Protein AF-A0A9X4ECS6-F1 (afdb_monomer_lite)

pLDDT: mean 88.4, std 6.16, range [65.12, 94.69]

Foldseek 3Di:
DAFDKDKDQDPDDDPQKDFQQFDKDFCVVQVLNCVPCQQVSHDPSPGIHTGHHCVVVDDDRITMMGGSDDDRDDDD

Structure (mmCIF, N/CA/C/O backbone):
data_AF-A0A9X4ECS6-F1
#
_entry.id   AF-A0A9X4ECS6-F1
#
loop_
_atom_site.group_PDB
_atom_site.id
_atom_site.type_symbol
_atom_site.label_atom_id
_atom_site.label_alt_id
_atom_site.label_comp_id
_atom_site.label_asym_id
_atom_site.label_entity_id
_atom_site.label_seq_id
_atom_site.pdbx_PDB_ins_code
_atom_site.Cartn_x
_atom_site.Cartn_y
_atom_site.Cartn_z
_atom_site.occupancy
_atom_site.B_iso_or_equiv
_atom_site.auth_seq_id
_atom_site.auth_comp_id
_atom_site.auth_asym_id
_atom_site.auth_atom_id
_atom_site.pdbx_PDB_model_num
ATOM 1 N N . MET A 1 1 ? -1.199 13.528 -4.159 1.00 83.69 1 MET A N 1
ATOM 2 C CA . MET A 1 1 ? -2.361 13.374 -3.260 1.00 83.69 1 MET A CA 1
ATOM 3 C C . MET A 1 1 ? -2.165 12.096 -2.474 1.00 83.69 1 MET A C 1
ATOM 5 O O . MET A 1 1 ? -1.785 11.088 -3.063 1.00 83.69 1 MET A O 1
ATOM 9 N N . ILE A 1 2 ? -2.360 12.138 -1.159 1.00 89.62 2 ILE A N 1
ATOM 10 C CA . ILE A 1 2 ? -2.227 10.943 -0.324 1.00 89.62 2 ILE A CA 1
ATOM 11 C C . ILE A 1 2 ? -3.336 9.927 -0.647 1.00 89.62 2 ILE A C 1
ATOM 13 O O . ILE A 1 2 ? -4.461 10.308 -0.972 1.00 89.62 2 ILE A O 1
ATOM 17 N N . GLY A 1 3 ? -3.004 8.635 -0.630 1.00 90.19 3 GLY A N 1
ATOM 18 C CA . GLY A 1 3 ? -3.907 7.547 -1.020 1.00 90.19 3 GLY A CA 1
ATOM 19 C C . GLY A 1 3 ? -4.003 7.287 -2.529 1.00 90.19 3 GLY A C 1
ATOM 20 O O . GLY A 1 3 ? -4.671 6.338 -2.934 1.00 90.19 3 GLY A O 1
ATOM 21 N N . SER A 1 4 ? -3.331 8.076 -3.373 1.00 91.69 4 SER A N 1
ATOM 22 C CA . SER A 1 4 ? -3.222 7.781 -4.805 1.00 91.69 4 SER A CA 1
ATOM 23 C C . SER A 1 4 ? -2.401 6.517 -5.044 1.00 91.69 4 SER A C 1
ATOM 25 O O . SER A 1 4 ? -1.325 6.363 -4.468 1.00 91.69 4 SER A O 1
ATOM 27 N N . VAL A 1 5 ? -2.893 5.649 -5.929 1.00 92.69 5 VAL A N 1
ATOM 28 C CA . VAL A 1 5 ? -2.217 4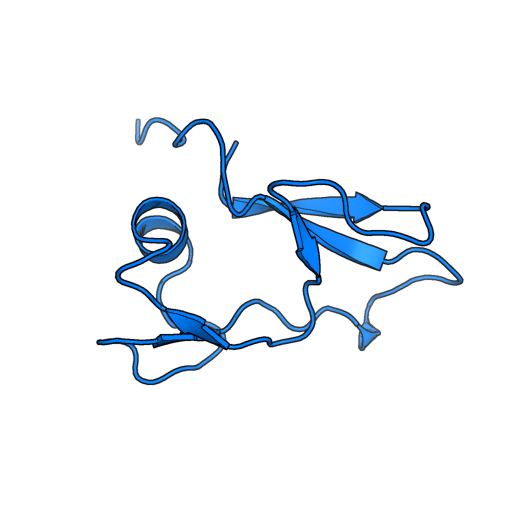.418 -6.353 1.00 92.69 5 VAL A CA 1
ATOM 29 C C . VAL A 1 5 ? -1.745 4.585 -7.792 1.00 92.69 5 VAL A C 1
ATOM 31 O O . VAL A 1 5 ? -2.538 4.948 -8.661 1.00 92.69 5 VAL A O 1
ATOM 34 N N . ILE A 1 6 ? -0.460 4.335 -8.040 1.00 92.12 6 ILE A N 1
ATOM 35 C CA . ILE A 1 6 ? 0.155 4.443 -9.369 1.00 92.12 6 ILE A CA 1
ATOM 36 C C . ILE A 1 6 ? 0.997 3.205 -9.686 1.00 92.12 6 ILE A C 1
ATOM 38 O O . ILE A 1 6 ? 1.427 2.477 -8.789 1.00 92.12 6 ILE A O 1
ATOM 42 N N . LEU A 1 7 ? 1.251 2.995 -10.978 1.00 91.88 7 LEU A N 1
ATOM 43 C CA . LEU A 1 7 ? 2.248 2.044 -11.459 1.00 91.88 7 LEU A CA 1
ATOM 44 C C . LEU A 1 7 ? 3.634 2.687 -11.429 1.00 91.88 7 LEU A C 1
ATOM 46 O O . LEU A 1 7 ? 3.826 3.807 -11.902 1.00 91.88 7 LEU A O 1
ATOM 50 N N . TRP A 1 8 ? 4.597 1.945 -10.903 1.00 92.00 8 TRP A N 1
ATOM 51 C CA . TRP A 1 8 ? 5.990 2.338 -10.783 1.00 92.00 8 TRP A CA 1
ATOM 52 C C . TRP A 1 8 ? 6.886 1.333 -11.496 1.00 92.00 8 TRP A C 1
ATOM 54 O O . TRP A 1 8 ? 6.726 0.125 -11.339 1.00 92.00 8 TRP A O 1
ATOM 64 N N . SER A 1 9 ? 7.825 1.833 -12.297 1.00 90.88 9 SER A N 1
ATOM 65 C CA . SER A 1 9 ? 8.752 1.011 -13.084 1.00 90.88 9 SER A CA 1
ATOM 66 C C . SER A 1 9 ? 10.157 0.921 -12.485 1.00 90.88 9 SER A C 1
ATOM 68 O O . SER A 1 9 ? 11.033 0.307 -13.090 1.00 90.88 9 SER A O 1
ATOM 70 N N . GLY A 1 10 ? 10.412 1.588 -11.356 1.00 87.12 10 GLY A N 1
ATOM 71 C CA . GLY A 1 10 ? 11.711 1.568 -10.690 1.00 87.12 10 GLY A CA 1
ATOM 72 C C . GLY A 1 10 ? 11.854 0.377 -9.746 1.00 87.12 10 GLY A C 1
ATOM 73 O O . GLY A 1 10 ? 10.874 -0.109 -9.192 1.00 87.12 10 GLY A O 1
A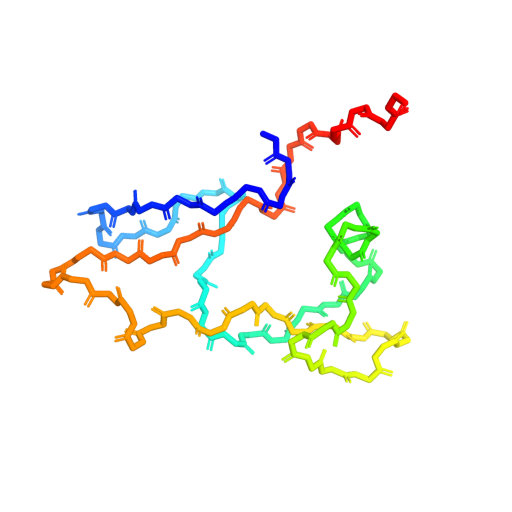TOM 74 N N . SER A 1 11 ? 13.091 -0.061 -9.519 1.00 85.62 11 SER A N 1
ATOM 75 C CA . SER A 1 11 ? 13.392 -1.191 -8.626 1.00 85.62 11 SER A CA 1
ATOM 76 C C . SER A 1 11 ? 13.356 -0.837 -7.134 1.00 85.62 11 SER A C 1
ATOM 78 O O . SER A 1 11 ? 13.486 -1.723 -6.293 1.00 85.62 11 SER A O 1
ATOM 80 N N . TRP A 1 12 ? 13.238 0.449 -6.794 1.00 89.19 12 TRP A N 1
ATOM 81 C CA . TRP A 1 12 ? 13.163 0.949 -5.420 1.00 89.19 12 TRP A CA 1
ATOM 82 C C . TRP A 1 12 ? 11.942 1.842 -5.244 1.00 89.19 12 TRP A C 1
ATOM 84 O O . TRP A 1 12 ? 11.506 2.507 -6.185 1.00 89.19 12 TRP A O 1
ATOM 94 N N . ILE A 1 13 ? 11.416 1.881 -4.024 1.00 90.62 13 ILE A N 1
ATOM 95 C CA . ILE A 1 13 ? 10.259 2.701 -3.677 1.00 90.62 13 IL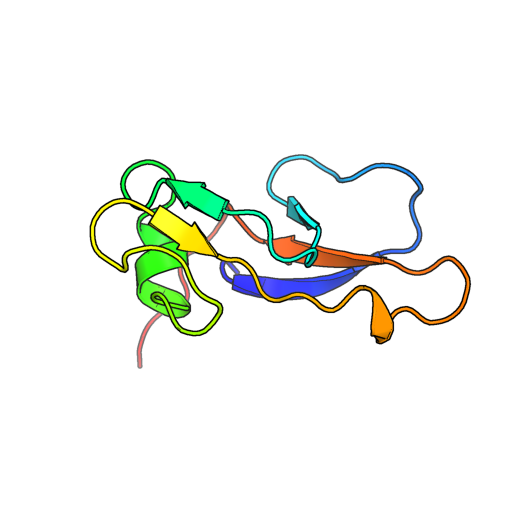E A CA 1
ATOM 96 C C . ILE A 1 13 ? 10.776 4.081 -3.250 1.00 90.62 13 ILE A C 1
ATOM 98 O O . ILE A 1 13 ? 11.616 4.151 -2.348 1.00 90.62 13 ILE A O 1
ATOM 102 N N . PRO A 1 14 ? 10.333 5.174 -3.889 1.00 91.25 14 PRO A N 1
ATOM 103 C CA . PRO A 1 14 ? 10.706 6.518 -3.466 1.00 91.25 14 PRO A CA 1
ATOM 104 C C . PRO A 1 14 ? 10.106 6.868 -2.096 1.00 91.25 14 PRO A C 1
ATOM 106 O O . PRO A 1 14 ? 9.088 6.311 -1.683 1.00 91.25 14 PRO A O 1
ATOM 109 N N . GLU A 1 15 ? 10.721 7.826 -1.400 1.00 90.56 15 GLU A N 1
ATOM 110 C CA . GLU A 1 15 ? 10.215 8.305 -0.111 1.00 90.56 15 GLU A CA 1
ATOM 111 C C . GLU A 1 15 ? 8.774 8.818 -0.250 1.00 90.56 15 GLU A C 1
ATOM 113 O O . GLU A 1 15 ? 8.422 9.495 -1.220 1.00 90.56 15 GLU A O 1
ATOM 118 N N . GLY A 1 16 ? 7.925 8.462 0.714 1.00 90.56 16 GLY A N 1
ATOM 119 C CA . GLY A 1 16 ? 6.508 8.821 0.699 1.00 90.56 16 GLY A CA 1
ATOM 120 C C . GLY A 1 16 ? 5.593 7.940 -0.110 1.00 90.56 16 GLY A C 1
ATOM 121 O O . GLY A 1 16 ? 4.388 8.202 -0.168 1.00 90.56 16 GLY A O 1
ATOM 122 N N . TRP A 1 17 ? 6.147 6.881 -0.678 1.00 93.50 17 TRP A N 1
ATOM 123 C CA . TRP A 1 17 ? 5.400 5.824 -1.316 1.00 93.50 17 TRP A CA 1
ATOM 124 C C . TRP A 1 17 ? 5.602 4.520 -0.559 1.00 93.50 17 TRP A C 1
ATOM 126 O O . TRP A 1 17 ? 6.599 4.318 0.133 1.00 93.50 17 TRP A O 1
ATOM 136 N N . HIS A 1 18 ? 4.636 3.625 -0.694 1.00 94.69 18 HIS A N 1
ATOM 137 C CA . HIS A 1 18 ? 4.721 2.268 -0.180 1.00 94.69 18 HIS A CA 1
ATOM 138 C C . HIS A 1 18 ? 4.233 1.294 -1.240 1.00 94.69 18 HIS A C 1
ATOM 140 O O . HIS A 1 18 ? 3.369 1.641 -2.043 1.00 94.69 18 HIS A O 1
ATOM 146 N N . LEU A 1 19 ? 4.747 0.067 -1.243 1.00 93.56 19 LEU A N 1
ATOM 147 C CA . LEU A 1 19 ? 4.183 -0.990 -2.078 1.00 93.56 19 LEU A CA 1
ATOM 148 C C . LEU A 1 19 ? 2.746 -1.303 -1.660 1.00 93.56 19 LEU A C 1
ATOM 150 O O . LEU A 1 19 ? 2.414 -1.324 -0.475 1.00 93.56 19 LEU A O 1
ATOM 154 N N . CYS A 1 20 ? 1.910 -1.579 -2.655 1.00 93.62 20 CYS A N 1
ATOM 155 C CA . CYS A 1 20 ? 0.588 -2.160 -2.465 1.00 93.62 20 CYS A CA 1
ATOM 156 C C . CYS A 1 20 ? 0.729 -3.683 -2.325 1.00 93.62 20 CYS A C 1
ATOM 158 O O . CYS A 1 20 ? 0.421 -4.429 -3.254 1.00 93.62 20 CYS A O 1
ATOM 160 N N . ASP A 1 21 ? 1.258 -4.140 -1.192 1.00 92.56 21 ASP A N 1
ATOM 161 C CA . ASP A 1 21 ? 1.577 -5.547 -0.916 1.00 92.56 21 ASP A CA 1
ATOM 162 C C . ASP A 1 21 ? 0.791 -6.160 0.251 1.00 92.56 21 ASP A C 1
ATOM 164 O O . ASP A 1 21 ? 1.074 -7.287 0.658 1.00 92.56 21 ASP A O 1
ATOM 168 N N . GLY A 1 22 ? -0.188 -5.437 0.798 1.00 92.19 22 GLY A N 1
ATOM 169 C CA . GLY A 1 22 ? -0.916 -5.870 1.993 1.00 92.19 22 GLY A CA 1
ATOM 170 C C . GLY A 1 22 ? -0.210 -5.557 3.316 1.00 92.19 22 GLY A C 1
ATOM 171 O O . GLY A 1 22 ? -0.674 -6.004 4.366 1.00 92.19 22 GLY A O 1
ATOM 172 N N . SER A 1 23 ? 0.893 -4.798 3.299 1.00 92.56 23 SER A N 1
ATOM 173 C CA . SER A 1 23 ? 1.609 -4.415 4.519 1.00 92.56 23 SER A CA 1
ATOM 174 C C . SER A 1 23 ? 0.707 -3.700 5.525 1.00 92.56 23 SER A C 1
ATOM 176 O O . SER A 1 23 ? -0.112 -2.848 5.169 1.00 92.56 23 SER A O 1
ATOM 178 N N . GLN A 1 24 ? 0.880 -4.040 6.804 1.00 93.44 24 GLN A N 1
ATOM 179 C CA . GLN A 1 24 ? 0.177 -3.398 7.910 1.00 93.44 24 GLN A CA 1
ATOM 180 C C . GLN A 1 24 ? 0.951 -2.176 8.401 1.00 93.44 24 GLN A C 1
ATOM 182 O O . GLN A 1 24 ? 2.111 -2.278 8.795 1.00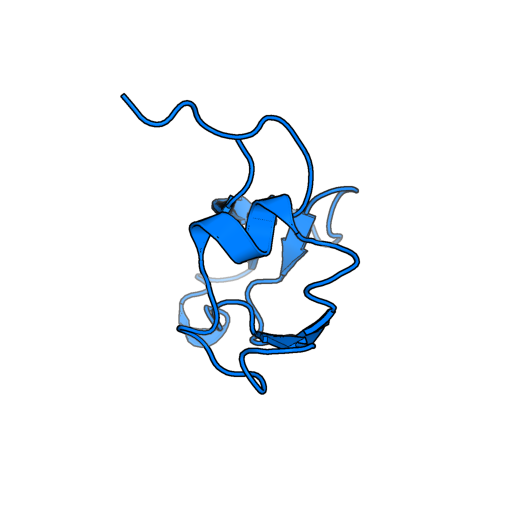 93.44 24 GLN A O 1
ATOM 187 N N . LEU A 1 25 ? 0.279 -1.030 8.425 1.00 92.06 25 LEU A N 1
ATOM 188 C CA . LEU A 1 25 ? 0.809 0.238 8.907 1.00 92.06 25 LEU A CA 1
ATOM 189 C C . LEU A 1 25 ? 0.090 0.677 10.184 1.00 92.06 25 LEU A C 1
ATOM 191 O O . LEU A 1 25 ? -1.066 0.322 10.436 1.00 92.06 25 LEU A O 1
ATOM 195 N N . GLN A 1 26 ? 0.777 1.478 11.000 1.00 93.81 26 GLN A N 1
ATOM 196 C CA . GLN A 1 26 ? 0.186 2.053 12.204 1.00 93.81 26 GLN A CA 1
ATOM 197 C C . GLN A 1 26 ? -0.708 3.245 11.853 1.00 93.81 26 GLN A C 1
ATOM 199 O O . GLN A 1 26 ? -0.255 4.234 11.273 1.00 93.81 26 GLN A O 1
ATOM 204 N N . ALA A 1 27 ? -1.971 3.184 12.272 1.00 91.31 27 ALA A N 1
ATOM 205 C CA . ALA A 1 27 ? -2.960 4.236 12.042 1.00 91.31 27 ALA A CA 1
ATOM 206 C C . ALA A 1 27 ? -2.535 5.576 12.658 1.00 91.31 27 ALA A C 1
ATOM 208 O O . ALA A 1 27 ? -2.780 6.623 12.068 1.00 91.31 27 ALA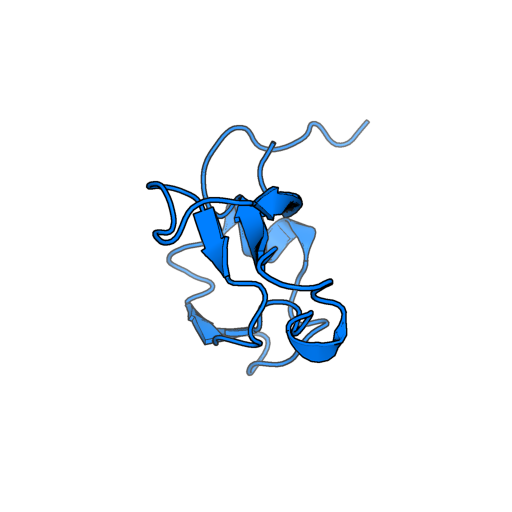 A O 1
ATOM 209 N N . MET A 1 28 ? -1.852 5.552 13.810 1.00 90.12 28 MET A N 1
ATOM 210 C CA . MET A 1 28 ? -1.358 6.769 14.465 1.00 90.12 28 MET A CA 1
ATOM 211 C C . MET A 1 28 ? -0.235 7.466 13.691 1.00 90.12 28 MET A C 1
ATOM 213 O O . MET A 1 28 ? -0.147 8.687 13.735 1.00 90.12 28 MET A O 1
ATOM 217 N N . GLN A 1 29 ? 0.597 6.717 12.965 1.00 90.94 29 GLN A N 1
ATOM 218 C CA . GLN A 1 29 ? 1.686 7.291 12.172 1.00 90.94 29 GLN A CA 1
ATOM 219 C C . GLN A 1 29 ? 1.193 7.807 10.814 1.00 90.94 29 GLN A C 1
ATOM 221 O O . GLN A 1 29 ? 1.685 8.814 10.314 1.00 90.94 29 GLN A O 1
ATOM 226 N N . TYR A 1 30 ? 0.185 7.147 10.241 1.00 91.75 30 TYR A N 1
ATOM 227 C CA . TYR A 1 30 ? -0.362 7.456 8.920 1.00 91.75 30 TYR A CA 1
ATOM 228 C C . TYR A 1 30 ? -1.833 7.877 8.997 1.00 91.75 30 TYR A C 1
ATOM 230 O O . TYR A 1 30 ? -2.658 7.443 8.191 1.00 91.75 30 TYR A O 1
ATOM 238 N N . GLN A 1 31 ? -2.172 8.741 9.961 1.00 90.06 31 GLN A N 1
ATOM 239 C CA . GLN A 1 31 ? -3.546 9.215 10.177 1.00 90.06 31 GLN A CA 1
ATOM 240 C C . GLN A 1 31 ? -4.224 9.757 8.906 1.00 90.06 31 GLN A C 1
ATOM 242 O O . GLN A 1 31 ? -5.379 9.392 8.664 1.00 90.06 31 GLN A O 1
ATOM 247 N N . PRO A 1 32 ? -3.561 10.578 8.060 1.00 90.06 32 PRO A N 1
ATOM 248 C CA . PRO A 1 32 ? -4.219 11.123 6.877 1.00 90.06 32 PRO A CA 1
ATOM 249 C C . PRO A 1 32 ? -4.537 10.036 5.841 1.00 90.06 32 PRO A C 1
ATOM 251 O O . PRO A 1 32 ? -5.594 10.083 5.218 1.00 90.06 32 PRO A O 1
ATOM 254 N N . LEU A 1 33 ? -3.680 9.016 5.706 1.00 90.81 33 LEU A N 1
ATOM 255 C CA . LEU A 1 33 ? -3.938 7.869 4.833 1.00 90.81 33 LEU A CA 1
ATOM 256 C C . LEU A 1 33 ? -5.065 6.995 5.392 1.00 90.81 33 LEU A C 1
ATOM 258 O O . LEU A 1 33 ? -5.989 6.639 4.661 1.00 90.81 33 LEU A O 1
ATOM 262 N N . PHE A 1 34 ? -5.026 6.698 6.694 1.00 90.56 34 PHE A N 1
ATOM 263 C CA . PHE A 1 34 ? -6.058 5.917 7.374 1.00 90.56 34 PHE A CA 1
ATOM 264 C C . PHE A 1 34 ? -7.445 6.564 7.252 1.00 90.56 34 PHE A C 1
ATOM 266 O O . PHE A 1 34 ? -8.425 5.869 7.009 1.00 90.56 34 PHE A O 1
ATOM 273 N N . SER A 1 35 ? -7.536 7.896 7.318 1.00 89.88 35 SER A N 1
ATOM 274 C CA . SER A 1 35 ? -8.788 8.642 7.103 1.00 89.88 35 SER A CA 1
ATOM 275 C C . SER A 1 35 ? -9.380 8.469 5.691 1.00 89.88 35 SER A C 1
ATOM 277 O O . SER A 1 35 ? -10.578 8.685 5.495 1.00 89.88 35 SER A O 1
ATOM 279 N N . ILE A 1 36 ? -8.564 8.096 4.699 1.00 89.38 36 ILE A N 1
ATOM 280 C CA . ILE A 1 36 ? -8.991 7.900 3.304 1.00 89.38 36 ILE A CA 1
ATOM 281 C C . ILE A 1 36 ? -9.382 6.446 3.047 1.00 89.38 36 ILE A C 1
ATOM 283 O O . ILE A 1 36 ? -10.462 6.191 2.519 1.00 89.38 36 ILE A O 1
ATOM 287 N N . ILE A 1 37 ? -8.509 5.491 3.387 1.00 90.44 37 ILE A N 1
ATOM 288 C CA . ILE A 1 37 ? -8.713 4.074 3.035 1.00 90.44 37 ILE A CA 1
ATOM 289 C C . ILE A 1 37 ? -9.340 3.238 4.159 1.00 90.44 37 ILE A C 1
ATOM 291 O O . ILE A 1 37 ? -9.882 2.161 3.896 1.00 90.44 37 ILE A O 1
ATOM 295 N N . GLY A 1 38 ? -9.283 3.719 5.403 1.00 89.06 38 GLY A N 1
ATOM 296 C CA . GLY A 1 38 ? -9.744 3.001 6.586 1.00 89.06 38 GLY A CA 1
ATOM 297 C C . GLY A 1 38 ? -9.020 1.669 6.782 1.00 89.06 38 GLY A C 1
ATOM 298 O O . GLY A 1 38 ? -7.837 1.525 6.490 1.00 89.06 38 GLY A O 1
ATOM 299 N N . ASN A 1 39 ? -9.757 0.672 7.260 1.00 90.06 39 ASN A N 1
ATOM 300 C CA . ASN A 1 39 ? -9.299 -0.705 7.464 1.00 90.06 39 ASN A CA 1
ATOM 301 C C . ASN A 1 39 ? -9.816 -1.671 6.385 1.00 90.06 39 ASN A C 1
ATOM 303 O O . ASN A 1 39 ? -9.883 -2.878 6.614 1.00 90.06 39 ASN A O 1
ATOM 307 N N . LYS A 1 40 ? -10.200 -1.151 5.211 1.00 89.38 40 LYS A N 1
ATOM 308 C CA . LYS A 1 40 ? -10.856 -1.925 4.144 1.00 89.38 40 LYS A CA 1
ATOM 309 C C . LYS A 1 40 ? -10.050 -3.147 3.694 1.00 89.38 40 LYS A C 1
ATOM 311 O O . LYS A 1 40 ? -10.635 -4.152 3.308 1.00 89.38 40 LYS A O 1
ATOM 316 N N . TYR A 1 41 ? -8.725 -3.055 3.743 1.00 89.12 41 TYR A N 1
ATOM 317 C CA . TYR A 1 41 ? -7.817 -4.110 3.291 1.00 89.12 41 TYR A CA 1
ATOM 318 C C . TYR A 1 41 ? -7.291 -4.991 4.435 1.00 89.12 41 TYR A C 1
ATOM 320 O O . TYR A 1 41 ? -6.453 -5.856 4.206 1.00 89.12 41 TYR A O 1
ATOM 328 N N . GLY A 1 42 ? -7.778 -4.789 5.666 1.00 89.75 42 GLY A N 1
ATOM 329 C CA . GLY A 1 42 ? -7.369 -5.532 6.857 1.00 89.75 42 GLY A CA 1
ATOM 330 C C . GLY A 1 42 ? -6.740 -4.653 7.940 1.00 89.75 42 GLY A C 1
ATOM 331 O O . GLY A 1 42 ? -6.792 -3.421 7.895 1.00 89.75 42 GLY A O 1
ATOM 332 N N . GLY A 1 43 ? -6.140 -5.310 8.933 1.00 86.88 43 GLY A N 1
ATOM 333 C CA . GLY A 1 43 ? -5.717 -4.683 10.188 1.00 86.88 43 GLY A CA 1
ATOM 334 C C . GLY A 1 43 ? -6.808 -4.749 11.259 1.00 86.88 43 GLY A C 1
ATOM 335 O O . GLY A 1 43 ? -7.897 -5.271 11.024 1.00 86.88 43 GLY A O 1
ATOM 336 N N . ASN A 1 44 ? -6.514 -4.242 12.456 1.00 83.38 44 ASN A N 1
ATOM 337 C CA . ASN A 1 44 ? -7.476 -4.259 13.566 1.00 83.38 44 ASN A CA 1
ATOM 338 C C . ASN A 1 44 ? -8.450 -3.063 13.551 1.00 83.38 44 ASN A C 1
ATOM 340 O O . ASN A 1 44 ? -9.339 -2.979 14.395 1.00 83.38 44 ASN A O 1
ATOM 344 N N . GLY A 1 45 ? -8.269 -2.120 12.619 1.00 76.56 45 GLY A N 1
ATOM 345 C CA . GLY A 1 45 ? -9.132 -0.953 12.429 1.00 76.56 45 GLY A CA 1
ATOM 346 C C . GLY A 1 45 ? -9.117 0.071 13.558 1.00 76.56 45 GLY A C 1
ATOM 347 O O . GLY A 1 45 ? -9.888 1.023 13.515 1.00 76.56 45 GLY A O 1
ATOM 348 N N . THR A 1 46 ? -8.245 -0.103 14.549 1.00 80.25 46 THR A N 1
ATOM 349 C CA . THR A 1 46 ? -8.110 0.790 15.708 1.00 80.25 46 THR A CA 1
ATOM 350 C C . THR A 1 46 ? -6.692 1.326 15.833 1.00 80.25 46 THR A C 1
ATOM 352 O O . THR A 1 46 ? -6.499 2.531 15.958 1.00 80.25 46 THR A O 1
ATOM 355 N N . THR A 1 47 ? -5.688 0.452 15.760 1.00 89.56 47 THR A N 1
ATOM 356 C CA . THR A 1 47 ? -4.268 0.829 15.834 1.00 89.56 47 THR A CA 1
ATOM 357 C C . THR A 1 47 ? -3.508 0.537 14.546 1.00 89.56 47 THR A C 1
ATOM 359 O O . THR A 1 47 ? -2.521 1.215 14.260 1.00 89.56 47 THR A O 1
ATOM 362 N N . THR A 1 48 ? -3.973 -0.420 13.743 1.00 93.25 48 THR A N 1
ATOM 363 C CA . THR A 1 48 ? -3.364 -0.811 12.473 1.00 93.25 48 THR A CA 1
ATOM 364 C C . THR A 1 48 ? -4.391 -0.899 11.356 1.00 93.25 48 THR A C 1
ATOM 366 O O . 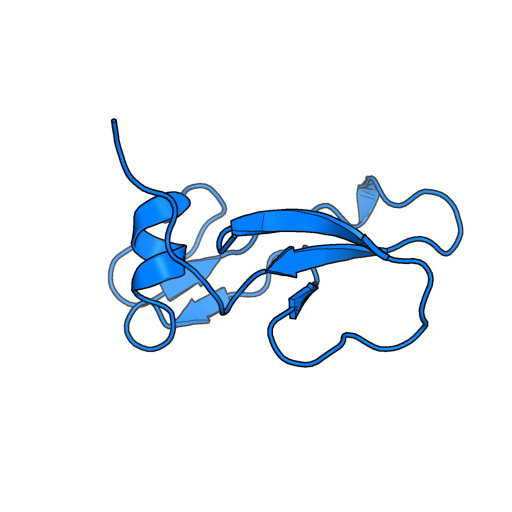THR A 1 48 ? -5.558 -1.250 11.556 1.00 93.25 48 THR A O 1
ATOM 369 N N . PHE A 1 49 ? -3.922 -0.609 10.152 1.00 94.00 49 PHE A N 1
ATOM 370 C CA . PHE A 1 49 ? -4.650 -0.814 8.911 1.00 94.00 49 PHE A CA 1
ATOM 371 C C . PHE A 1 49 ? -3.712 -1.445 7.889 1.00 94.00 49 PHE A C 1
ATOM 373 O O . PHE A 1 49 ? -2.498 -1.254 7.953 1.00 94.00 49 PHE A O 1
ATOM 380 N N . ALA A 1 50 ? -4.263 -2.224 6.968 1.00 94.62 50 ALA A N 1
ATOM 381 C CA . ALA A 1 50 ? -3.496 -2.796 5.875 1.00 94.62 50 ALA A CA 1
ATOM 382 C C . ALA A 1 50 ? -3.631 -1.952 4.605 1.00 94.62 50 ALA A C 1
ATOM 384 O O . ALA A 1 50 ? -4.661 -1.316 4.354 1.00 94.62 50 ALA A O 1
ATOM 385 N N . LEU A 1 51 ? -2.575 -1.964 3.801 1.00 93.88 51 LEU A N 1
ATOM 386 C CA . LEU A 1 51 ? -2.587 -1.457 2.437 1.00 93.88 51 LEU A CA 1
ATOM 387 C C . LEU A 1 51 ? -3.291 -2.444 1.492 1.00 93.88 51 LEU A C 1
ATOM 389 O O . LEU A 1 51 ? -3.420 -3.623 1.822 1.00 93.88 51 LEU A O 1
ATOM 393 N N . PRO A 1 52 ? -3.750 -2.000 0.310 1.00 93.25 52 PRO A N 1
ATOM 394 C CA . PRO A 1 52 ? -4.217 -2.925 -0.717 1.00 93.25 52 PRO A CA 1
ATOM 395 C C . PRO A 1 52 ? -3.088 -3.869 -1.150 1.00 93.25 52 PRO A C 1
ATOM 397 O O . PRO A 1 52 ? -1.944 -3.439 -1.280 1.00 93.25 52 PRO A O 1
ATOM 400 N N . ASP A 1 53 ? -3.410 -5.137 -1.406 1.00 92.62 53 ASP A N 1
ATOM 401 C CA . ASP A 1 53 ? -2.493 -6.087 -2.046 1.00 92.62 53 ASP A CA 1
ATOM 402 C C . ASP A 1 53 ? -2.799 -6.144 -3.546 1.00 92.62 53 ASP A C 1
ATOM 404 O O . ASP A 1 53 ? -3.792 -6.730 -3.974 1.00 92.62 53 ASP A O 1
ATOM 408 N N . LEU A 1 54 ? -1.961 -5.481 -4.340 1.00 89.81 54 LEU A N 1
ATOM 409 C CA . LEU A 1 54 ? -2.051 -5.419 -5.800 1.00 89.81 54 LEU A CA 1
ATOM 410 C C . LEU A 1 54 ? -0.874 -6.138 -6.468 1.00 89.81 54 LEU A C 1
ATOM 412 O O . LEU A 1 54 ? -0.666 -5.994 -7.673 1.00 89.81 54 LEU A O 1
ATOM 416 N N . ARG A 1 55 ? -0.102 -6.942 -5.722 1.00 85.75 55 ARG A N 1
ATOM 417 C CA . ARG A 1 55 ? 1.046 -7.681 -6.279 1.00 85.75 55 ARG A CA 1
ATOM 418 C C . ARG A 1 55 ? 0.633 -8.637 -7.391 1.00 85.75 55 ARG A C 1
ATOM 420 O O . ARG A 1 55 ? 1.365 -8.794 -8.359 1.00 85.75 55 ARG A O 1
ATOM 427 N N . GLN A 1 56 ? -0.551 -9.236 -7.281 1.00 81.75 56 GLN A N 1
ATOM 428 C CA . GLN A 1 56 ? -1.091 -10.137 -8.305 1.00 81.75 56 GLN A CA 1
ATOM 429 C C . GLN A 1 56 ? -1.569 -9.402 -9.568 1.00 81.75 56 GLN A C 1
ATOM 431 O O . GLN A 1 56 ? -1.738 -10.024 -10.612 1.00 81.75 56 GLN A O 1
ATOM 436 N N . ASN A 1 57 ? -1.757 -8.082 -9.493 1.00 81.62 57 ASN A N 1
ATOM 437 C CA . ASN A 1 57 ? -2.157 -7.225 -10.610 1.00 81.62 57 ASN A CA 1
ATOM 438 C C . ASN A 1 57 ? -0.960 -6.514 -11.260 1.00 81.62 57 ASN A C 1
ATOM 440 O O . ASN A 1 57 ? -1.149 -5.647 -12.116 1.00 81.62 57 ASN A O 1
ATOM 444 N N . ALA A 1 58 ? 0.265 -6.818 -10.832 1.00 79.00 58 ALA A N 1
ATOM 445 C CA . ALA A 1 58 ? 1.481 -6.301 -11.439 1.00 79.00 58 ALA A CA 1
ATOM 446 C C . ALA A 1 58 ? 1.664 -6.879 -12.851 1.00 79.00 58 ALA A C 1
ATOM 448 O O . ALA A 1 58 ? 1.529 -8.084 -13.066 1.00 79.00 58 ALA A O 1
ATOM 449 N N . ILE A 1 59 ? 1.982 -6.019 -13.822 1.00 81.06 59 ILE A N 1
ATOM 450 C CA . ILE A 1 59 ? 2.260 -6.431 -15.203 1.00 81.06 59 ILE A CA 1
ATOM 451 C C . ILE A 1 59 ? 3.772 -6.380 -15.418 1.00 81.06 59 ILE A C 1
ATOM 453 O O . ILE A 1 59 ? 4.378 -5.307 -15.405 1.00 81.06 59 ILE A O 1
ATOM 457 N N . GLY A 1 60 ? 4.388 -7.544 -15.633 1.00 83.50 60 GLY A N 1
ATOM 458 C CA . GLY A 1 60 ? 5.827 -7.654 -15.867 1.00 83.50 60 GLY A CA 1
ATOM 459 C C . GLY A 1 60 ? 6.647 -7.160 -14.673 1.00 83.50 60 GLY A C 1
ATOM 460 O O . GLY A 1 60 ? 6.515 -7.685 -13.572 1.00 83.50 60 GLY A O 1
ATOM 461 N N . ALA A 1 61 ? 7.498 -6.158 -14.900 1.00 82.19 61 ALA A N 1
ATOM 462 C CA . ALA A 1 61 ? 8.357 -5.563 -13.873 1.00 82.19 61 ALA A CA 1
ATOM 463 C C . ALA A 1 61 ? 7.726 -4.349 -13.158 1.00 82.19 61 ALA A C 1
ATOM 465 O O . ALA A 1 61 ? 8.391 -3.710 -12.347 1.00 82.19 61 ALA A O 1
ATOM 466 N N . LEU A 1 62 ? 6.475 -3.994 -13.474 1.00 88.31 62 LEU A N 1
ATOM 467 C CA . LEU A 1 62 ? 5.811 -2.837 -12.877 1.00 88.31 62 LEU A CA 1
ATOM 468 C C . LEU A 1 62 ? 5.251 -3.179 -11.497 1.00 88.31 62 LEU A C 1
ATOM 470 O O . LEU A 1 62 ? 4.634 -4.223 -11.308 1.00 88.31 62 LEU A O 1
ATOM 474 N N . GLN A 1 63 ? 5.409 -2.265 -10.548 1.00 90.69 63 GLN A N 1
ATOM 475 C CA . GLN A 1 63 ? 4.950 -2.418 -9.174 1.00 90.69 63 GLN A CA 1
ATOM 476 C C . GLN A 1 63 ? 3.877 -1.380 -8.852 1.00 90.69 63 GLN A C 1
ATOM 478 O O . GLN A 1 63 ? 3.975 -0.223 -9.252 1.00 90.69 63 GLN A O 1
ATOM 483 N N . TRP A 1 64 ? 2.853 -1.782 -8.106 1.00 92.88 64 TRP A N 1
ATOM 484 C CA . TRP A 1 64 ? 1.837 -0.859 -7.611 1.00 92.88 64 TRP A CA 1
ATOM 485 C C . TRP A 1 64 ? 2.317 -0.209 -6.319 1.00 92.88 64 TRP A C 1
ATOM 487 O O . TRP A 1 64 ? 2.630 -0.907 -5.352 1.00 92.88 64 TRP A O 1
ATOM 497 N N . ILE A 1 65 ? 2.350 1.121 -6.293 1.00 94.00 65 ILE A N 1
ATOM 498 C CA . ILE A 1 65 ? 2.716 1.899 -5.109 1.00 94.00 65 ILE A CA 1
ATOM 499 C C . ILE A 1 65 ? 1.602 2.876 -4.733 1.00 94.00 65 ILE A C 1
ATOM 501 O O . ILE A 1 65 ? 0.886 3.386 -5.595 1.00 94.00 65 ILE A O 1
ATOM 505 N N . ILE A 1 66 ? 1.464 3.136 -3.437 1.00 94.38 66 ILE A N 1
ATOM 506 C CA . ILE A 1 66 ? 0.494 4.062 -2.854 1.00 94.38 66 ILE A CA 1
ATOM 507 C C . ILE A 1 66 ? 1.212 5.217 -2.165 1.00 94.38 66 ILE A C 1
ATOM 509 O O . ILE A 1 66 ? 2.203 5.010 -1.464 1.00 94.38 66 ILE A O 1
ATOM 513 N N . ALA A 1 67 ? 0.709 6.435 -2.354 1.00 94.50 67 ALA A N 1
ATOM 514 C CA . ALA A 1 67 ? 1.212 7.612 -1.660 1.00 94.50 67 ALA A CA 1
ATOM 515 C C . ALA A 1 67 ? 0.807 7.553 -0.179 1.00 94.50 67 ALA A C 1
ATOM 517 O O . ALA A 1 67 ? -0.379 7.653 0.149 1.00 94.50 67 ALA A O 1
ATOM 518 N N . ILE A 1 68 ? 1.794 7.408 0.707 1.00 92.56 68 ILE A N 1
ATOM 519 C CA . ILE A 1 68 ? 1.622 7.358 2.169 1.00 92.56 68 ILE A CA 1
ATOM 520 C C . ILE A 1 68 ? 1.900 8.703 2.851 1.00 92.56 68 ILE A C 1
ATOM 522 O O . ILE A 1 68 ? 1.601 8.865 4.032 1.00 92.56 68 ILE A O 1
ATOM 526 N N . MET A 1 69 ? 2.436 9.673 2.107 1.00 86.25 69 MET A N 1
ATOM 527 C CA . MET A 1 69 ? 2.617 11.059 2.541 1.00 86.25 69 MET A CA 1
ATOM 528 C C . MET A 1 69 ? 2.254 12.034 1.411 1.00 86.25 69 MET A C 1
ATOM 530 O O . MET A 1 69 ? 2.176 11.648 0.244 1.00 86.25 69 MET A O 1
ATOM 534 N N . GLY A 1 70 ? 2.035 13.301 1.760 1.00 84.19 70 GLY A N 1
ATOM 535 C CA . GLY A 1 70 ? 1.715 14.378 0.819 1.00 84.19 70 GLY A CA 1
ATOM 536 C C . GLY A 1 70 ? 0.362 15.027 1.095 1.00 84.19 70 GLY A C 1
ATOM 537 O O . GLY A 1 70 ? -0.240 14.812 2.147 1.00 84.19 70 GLY A O 1
ATOM 538 N N . ASP A 1 71 ? -0.112 15.826 0.140 1.00 83.75 71 ASP A N 1
ATOM 539 C CA . ASP A 1 71 ? -1.316 16.637 0.330 1.00 83.75 71 ASP A CA 1
ATOM 540 C C . ASP A 1 71 ? -2.579 15.791 0.501 1.00 83.75 71 ASP A C 1
ATOM 542 O O . ASP A 1 71 ? -2.866 14.879 -0.292 1.00 83.75 71 ASP A O 1
ATOM 546 N N . TYR A 1 72 ? -3.347 16.133 1.536 1.00 81.81 72 TYR A N 1
ATOM 547 C CA . TYR A 1 72 ? -4.648 15.545 1.814 1.00 81.81 72 TYR A CA 1
ATOM 548 C C . TYR A 1 72 ? -5.692 16.085 0.823 1.00 81.81 72 TYR A C 1
ATOM 550 O O . TYR A 1 72 ? -5.817 17.303 0.681 1.00 81.81 72 TYR A O 1
ATOM 558 N N . PRO A 1 73 ? -6.447 15.217 0.126 1.00 74.94 73 PRO A N 1
ATOM 559 C CA . PRO A 1 73 ? -7.439 15.661 -0.842 1.00 74.94 73 PRO A CA 1
ATOM 560 C C . PRO A 1 73 ? -8.580 16.427 -0.147 1.00 74.94 73 PRO A C 1
ATOM 562 O O . PRO A 1 73 ? -9.127 15.934 0.846 1.00 74.94 73 PRO A O 1
ATOM 565 N N . PRO A 1 74 ? -8.983 17.607 -0.652 1.00 72.12 74 PRO A N 1
ATOM 566 C CA . PRO A 1 74 ? -10.139 18.316 -0.118 1.00 72.12 74 PRO A CA 1
ATOM 567 C C . PRO A 1 74 ? -11.407 17.477 -0.330 1.00 72.12 74 PRO A C 1
ATOM 569 O O . PRO A 1 74 ? -11.662 16.987 -1.429 1.00 72.12 74 PRO A O 1
ATOM 572 N N . ARG A 1 75 ? -12.203 17.297 0.730 1.00 65.12 75 ARG A N 1
ATOM 573 C CA . ARG A 1 75 ? -13.549 16.716 0.637 1.00 65.12 75 ARG A CA 1
ATOM 574 C C . ARG A 1 75 ? -14.497 17.855 0.234 1.00 65.12 75 ARG A C 1
ATOM 576 O O . ARG A 1 75 ? -14.750 18.713 1.075 1.00 65.12 75 ARG A O 1
ATOM 583 N N . SER A 1 76 ? -14.917 17.920 -1.035 1.00 65.44 76 SER A N 1
ATOM 584 C CA . SER A 1 76 ? -15.952 18.863 -1.505 1.00 65.44 76 SER A CA 1
ATOM 585 C C . SER A 1 76 ? -17.349 18.334 -1.232 1.00 65.44 76 SER A C 1
ATOM 587 O O . SER A 1 76 ? -17.541 17.130 -1.524 1.00 65.44 76 SER A O 1
#

Secondary structure (DSSP, 8-state):
-TT-EEEE-SSSPPTTEEESB--EEETTTSHHHHHHHTTTTSS-SSSEEEPPB-GGG--TT-EEEEE-SSPPPP--

Sequence (76 aa):
MIGSVILWSGSWIPEGWHLCDGSQLQAMQYQPLFSIIGNKYGGNGTTTFALPDLRQNAIGALQWIIAIMGDYPPRS

Radius of gyration: 12.28 Å; chains: 1; bounding box: 29×29×32 Å